Protein AF-A0A937KRF7-F1 (afdb_monomer)

Foldseek 3Di:
DKDKDFQLDQVRVVLVCVLQVHDLQDAFEWEALDPVQVVVFAVDDPPVNVVCQVPPPFWEKEWGAQTPSGHPSNAHPRRIHIYTNDPDPVSNVVNVVVVGIMTIDAQHHPPDDGDQWPVRRDVSSVVSDPDDDPDDTDRDPPDDHFYWYQYPVRDIDTPGD

Secondary structure (DSSP, 8-state):
-EEEEETT-HHHHHHHHHHHT--TTS-PEEE-SSHHHHHHHBS---HHHHHHHHH-SS-EEEEESSB-SS-GGGS-TTS-EEEE----HHHHHHHHHH-S-EEEEESS-TTSPPPSSGGGS-HHHHHHSS------------PPPEEEEE-TT--EEEEE-

Radius of gyration: 15.17 Å; Cα contacts (8 Å, |Δi|>4): 288; chains: 1; bounding box: 37×31×36 Å

pLDDT: mean 90.51, std 8.47, range [54.94, 97.88]

Structure (mmCIF, N/CA/C/O backbone):
data_AF-A0A937KRF7-F1
#
_entry.id   AF-A0A937KRF7-F1
#
loop_
_atom_site.group_PDB
_atom_site.id
_atom_site.type_symbol
_atom_site.label_atom_id
_atom_site.label_alt_id
_atom_site.label_comp_id
_atom_site.label_asym_id
_atom_site.label_entity_id
_atom_site.label_seq_id
_atom_site.pdbx_PDB_ins_code
_atom_site.Cartn_x
_atom_site.Cartn_y
_atom_site.Cartn_z
_atom_site.occupancy
_atom_site.B_iso_or_equiv
_atom_site.auth_seq_id
_atom_site.auth_comp_id
_atom_site.auth_asym_id
_atom_site.auth_atom_id
_atom_site.pdbx_PDB_model_num
ATOM 1 N N . TRP A 1 1 ? -3.308 1.367 12.530 1.00 86.50 1 TRP A N 1
ATOM 2 C CA . TRP A 1 1 ? -4.605 1.107 11.865 1.00 86.50 1 TRP A CA 1
ATOM 3 C C . TRP A 1 1 ? -4.628 1.703 10.466 1.00 86.50 1 TRP A C 1
ATOM 5 O O . TRP A 1 1 ? -4.048 2.767 10.259 1.00 86.50 1 TRP A O 1
ATOM 15 N N . GLY A 1 2 ? -5.275 1.031 9.511 1.00 90.69 2 GLY A N 1
ATOM 16 C CA . GLY A 1 2 ? -5.386 1.507 8.132 1.00 90.69 2 GLY A CA 1
ATOM 17 C C . GLY A 1 2 ? -6.759 1.239 7.523 1.00 90.69 2 GLY A C 1
ATOM 18 O O . GLY A 1 2 ? -7.472 0.350 7.978 1.00 90.69 2 GLY A O 1
ATOM 19 N N . ILE A 1 3 ? -7.106 2.027 6.508 1.00 94.06 3 ILE A N 1
ATOM 20 C CA . ILE A 1 3 ? -8.262 1.825 5.629 1.00 94.06 3 ILE A CA 1
ATOM 21 C C . ILE A 1 3 ? -7.743 1.137 4.374 1.00 94.06 3 ILE A C 1
ATOM 23 O O . ILE A 1 3 ? -6.699 1.540 3.848 1.00 94.06 3 ILE A O 1
ATOM 27 N N . GLY A 1 4 ? -8.467 0.129 3.895 1.00 95.44 4 GLY A N 1
ATOM 28 C CA . GLY A 1 4 ? -8.108 -0.544 2.659 1.00 95.44 4 GLY A CA 1
ATOM 29 C C . GLY A 1 4 ? -9.286 -0.957 1.799 1.00 95.44 4 GLY A C 1
ATOM 30 O O . GLY A 1 4 ? -10.417 -1.058 2.270 1.00 95.44 4 GLY A O 1
ATOM 31 N N . CYS A 1 5 ? -8.995 -1.160 0.518 1.00 97.19 5 CYS A N 1
ATOM 32 C CA . CYS A 1 5 ? -9.954 -1.578 -0.497 1.00 97.19 5 CYS A CA 1
ATOM 33 C C . CYS A 1 5 ? -9.257 -2.376 -1.611 1.00 97.19 5 CYS A C 1
ATOM 35 O O . CYS A 1 5 ? -8.027 -2.418 -1.669 1.00 97.19 5 CYS A O 1
ATOM 37 N N . ASP A 1 6 ? -10.038 -3.013 -2.487 1.00 97.88 6 ASP A N 1
ATOM 38 C CA . ASP A 1 6 ? -9.516 -3.696 -3.676 1.00 97.88 6 ASP A CA 1
ATOM 39 C C . ASP A 1 6 ? -8.804 -2.689 -4.593 1.00 97.88 6 ASP A C 1
ATOM 41 O O . ASP A 1 6 ? -9.452 -1.824 -5.182 1.00 97.88 6 ASP A O 1
ATOM 45 N N . ALA A 1 7 ? -7.481 -2.814 -4.749 1.00 97.31 7 ALA A N 1
ATOM 46 C CA . ALA A 1 7 ? -6.706 -1.908 -5.597 1.00 97.31 7 ALA A CA 1
ATOM 47 C C . ALA A 1 7 ? -6.995 -2.082 -7.093 1.00 97.31 7 ALA A C 1
ATOM 49 O O . ALA A 1 7 ? -6.582 -1.256 -7.899 1.00 97.31 7 ALA A O 1
ATOM 50 N N . THR A 1 8 ? -7.707 -3.142 -7.476 1.00 97.19 8 THR A N 1
ATOM 51 C CA . THR A 1 8 ? -8.132 -3.397 -8.858 1.00 97.19 8 THR A CA 1
ATOM 52 C C . THR A 1 8 ? -9.513 -2.813 -9.171 1.00 97.19 8 THR A C 1
ATOM 54 O O . THR A 1 8 ? -9.957 -2.874 -10.314 1.00 97.19 8 THR A O 1
ATOM 57 N N . ASN A 1 9 ? -10.203 -2.237 -8.178 1.00 97.75 9 ASN A N 1
ATOM 58 C CA . ASN A 1 9 ? -11.556 -1.706 -8.319 1.00 97.75 9 ASN A CA 1
ATOM 59 C C . ASN A 1 9 ? -11.571 -0.176 -8.175 1.00 97.75 9 ASN A C 1
ATOM 61 O O . ASN A 1 9 ? -11.471 0.352 -7.069 1.00 97.75 9 ASN A O 1
ATOM 65 N N . ALA A 1 10 ? -11.771 0.526 -9.292 1.00 96.19 10 ALA A N 1
ATOM 66 C CA . ALA A 1 10 ? -11.768 1.987 -9.330 1.00 96.19 10 ALA A CA 1
ATOM 67 C C . ALA A 1 10 ? -12.837 2.631 -8.430 1.00 96.19 10 ALA A C 1
ATOM 69 O O . ALA A 1 10 ? -12.553 3.639 -7.785 1.00 96.19 10 ALA A O 1
ATOM 70 N N . GLU A 1 11 ? -14.031 2.040 -8.320 1.00 97.00 11 GLU A N 1
ATOM 71 C CA . GLU A 1 11 ? -15.096 2.552 -7.446 1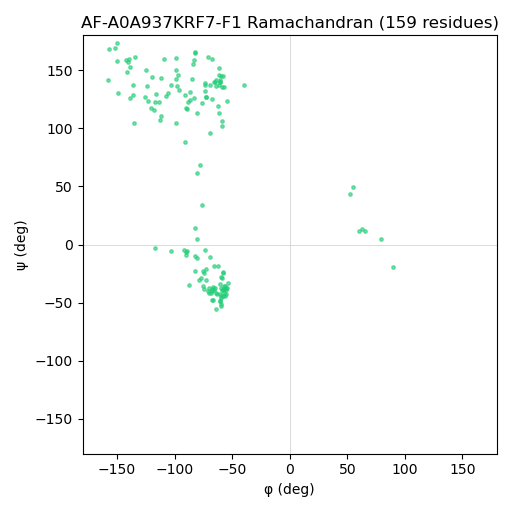.00 97.00 11 GLU A CA 1
ATOM 72 C C . GLU A 1 11 ? -14.723 2.417 -5.966 1.00 97.00 11 GLU A C 1
ATOM 74 O O . GLU A 1 11 ? -15.005 3.298 -5.154 1.00 97.00 11 GLU A O 1
ATOM 79 N N . ALA A 1 12 ? -14.073 1.311 -5.598 1.00 96.69 12 ALA A N 1
ATOM 80 C CA . ALA A 1 12 ? -13.619 1.091 -4.231 1.00 96.69 12 ALA A CA 1
ATOM 81 C C . ALA A 1 12 ? -12.488 2.061 -3.860 1.00 96.69 12 ALA A C 1
ATOM 83 O O . ALA A 1 12 ? -12.506 2.639 -2.774 1.00 96.69 12 ALA A O 1
ATOM 84 N N . VAL A 1 13 ? -11.552 2.289 -4.787 1.00 95.75 13 VAL A N 1
ATOM 85 C CA . VAL A 1 13 ? -10.487 3.292 -4.652 1.00 95.75 13 VAL A CA 1
ATOM 86 C C . VAL A 1 13 ? -11.080 4.691 -4.482 1.00 95.75 13 VAL A C 1
ATOM 88 O O . VAL A 1 13 ? -10.669 5.420 -3.576 1.00 95.75 13 VAL A O 1
ATOM 91 N N . GLN A 1 14 ? -12.089 5.037 -5.285 1.00 95.00 14 GLN A N 1
ATOM 92 C CA . GLN A 1 14 ? -12.748 6.340 -5.224 1.00 95.00 14 GLN A CA 1
ATOM 93 C C . GLN A 1 14 ? -13.370 6.601 -3.851 1.00 95.00 14 GLN A C 1
ATOM 95 O O . GLN A 1 14 ? -13.117 7.641 -3.246 1.00 95.00 14 GLN A O 1
ATOM 100 N N . LYS A 1 15 ? -14.084 5.615 -3.297 1.00 96.00 15 LYS A N 1
ATOM 101 C CA . LYS A 1 15 ? -14.666 5.711 -1.948 1.00 96.00 15 LYS A CA 1
ATOM 102 C C . LYS A 1 15 ? -13.617 5.998 -0.874 1.00 96.00 15 LYS A C 1
ATOM 104 O O . LYS A 1 15 ? -13.895 6.729 0.072 1.00 96.00 15 LYS A O 1
ATOM 109 N N . VAL A 1 16 ? -12.403 5.452 -1.003 1.00 95.31 16 VAL A N 1
ATOM 110 C CA . VAL A 1 16 ? -11.314 5.746 -0.056 1.00 95.31 16 VAL A CA 1
ATOM 111 C C . VAL A 1 16 ? -10.800 7.179 -0.223 1.00 95.31 16 VAL A C 1
ATOM 113 O O . VAL A 1 16 ? -10.530 7.831 0.788 1.00 95.31 16 VAL A O 1
ATOM 116 N N . TYR A 1 17 ? -10.671 7.694 -1.451 1.00 94.31 17 TYR A N 1
ATOM 117 C CA . TYR A 1 17 ? -10.309 9.101 -1.679 1.00 94.31 17 TYR A CA 1
ATOM 118 C C . TYR A 1 17 ? -11.342 10.055 -1.078 1.00 94.31 17 TYR A C 1
ATOM 120 O O . TYR A 1 17 ? -10.967 10.957 -0.323 1.00 94.31 17 TYR A O 1
ATOM 128 N N . GLU A 1 18 ? -12.624 9.805 -1.347 1.00 95.06 18 GLU A N 1
ATOM 129 C CA . GLU A 1 18 ? -13.753 10.588 -0.840 1.00 95.06 18 GLU A CA 1
ATOM 130 C C . GLU A 1 18 ? -13.790 10.586 0.688 1.00 95.06 18 GLU A C 1
ATOM 132 O O . GLU A 1 18 ? -13.745 11.653 1.304 1.00 95.06 18 GLU A O 1
ATOM 137 N N . LEU A 1 19 ? -13.761 9.399 1.308 1.00 95.12 19 LEU A N 1
ATOM 138 C CA . LEU A 1 19 ? -13.770 9.257 2.764 1.00 95.12 19 LEU A CA 1
ATOM 139 C C . LEU A 1 19 ? -12.607 10.010 3.413 1.00 95.12 19 LEU A C 1
ATOM 141 O O . LEU A 1 19 ? -12.754 10.620 4.467 1.00 95.12 19 LEU A O 1
ATOM 145 N N . LYS A 1 20 ? -11.430 9.987 2.784 1.00 92.75 20 LYS A N 1
ATOM 146 C CA . LYS A 1 20 ? -10.250 10.674 3.311 1.00 92.75 20 LYS A CA 1
ATOM 147 C C . LYS A 1 20 ? -10.191 12.154 2.980 1.00 92.75 20 LYS A C 1
ATOM 149 O O . LYS A 1 20 ? -9.315 12.823 3.532 1.00 92.75 20 LYS A O 1
ATOM 154 N N . ARG A 1 21 ? -11.060 12.660 2.101 1.00 92.44 21 ARG A N 1
ATOM 155 C CA . ARG A 1 21 ? -10.962 14.008 1.519 1.00 92.44 21 ARG A CA 1
ATOM 156 C C . ARG A 1 21 ? -9.574 14.241 0.914 1.00 92.44 21 ARG A C 1
ATOM 158 O O . ARG A 1 21 ? -8.913 15.248 1.170 1.00 92.44 21 ARG A O 1
ATOM 165 N N . ARG A 1 22 ? -9.079 13.232 0.197 1.00 83.31 22 ARG A N 1
ATOM 166 C CA . ARG A 1 22 ? -7.746 13.214 -0.410 1.00 83.31 22 ARG A CA 1
ATOM 167 C C . ARG A 1 22 ? -7.877 13.477 -1.905 1.00 83.31 22 ARG A C 1
ATOM 169 O O . ARG A 1 22 ? -8.731 12.891 -2.551 1.00 83.31 22 ARG A O 1
ATOM 176 N N . GLU A 1 23 ? -6.990 14.305 -2.442 1.00 77.12 23 GLU A N 1
ATOM 177 C CA . GLU A 1 23 ? -6.862 14.490 -3.890 1.00 77.12 23 GLU A CA 1
ATOM 178 C C . GLU A 1 23 ? -6.408 13.194 -4.574 1.00 77.12 23 GLU A C 1
ATOM 180 O O . GLU A 1 23 ? -5.478 12.533 -4.100 1.00 77.12 23 GLU A O 1
ATOM 185 N N . GLU A 1 24 ? -7.034 12.870 -5.707 1.00 62.38 24 GLU A N 1
ATOM 186 C CA . GLU A 1 24 ? -6.749 11.674 -6.515 1.00 62.38 24 GLU A CA 1
ATOM 187 C C . GLU A 1 24 ? -5.299 11.625 -7.021 1.00 62.38 24 GLU A C 1
ATOM 189 O O . GLU A 1 24 ? -4.718 10.551 -7.139 1.00 62.38 24 GLU A O 1
ATOM 194 N N . SER A 1 25 ? -4.662 12.787 -7.212 1.00 61.16 25 SER A N 1
ATOM 195 C CA . SER A 1 25 ? -3.256 12.905 -7.631 1.00 61.16 25 SER A CA 1
ATOM 196 C C . SER A 1 25 ? -2.262 12.304 -6.631 1.00 61.16 25 SER A C 1
ATOM 198 O O . SER A 1 25 ? -1.108 12.024 -6.964 1.00 61.16 25 SER A O 1
ATOM 200 N N . LYS A 1 26 ? -2.676 12.092 -5.376 1.00 67.62 26 LYS A N 1
ATOM 201 C CA . LYS A 1 26 ? -1.811 11.532 -4.340 1.00 67.62 26 LYS A CA 1
ATOM 202 C C . LYS A 1 26 ? -1.940 10.016 -4.303 1.00 67.62 26 LYS A C 1
ATOM 204 O O . LYS A 1 26 ? -2.677 9.494 -3.457 1.00 67.62 26 LYS A O 1
ATOM 209 N N . ALA A 1 27 ? -1.116 9.347 -5.111 1.00 73.12 27 ALA A N 1
ATOM 210 C CA . ALA A 1 27 ? -0.994 7.892 -5.172 1.00 73.12 27 ALA A CA 1
ATOM 211 C C . ALA A 1 27 ? -1.057 7.228 -3.783 1.00 73.12 27 ALA A C 1
ATOM 213 O O . ALA A 1 27 ? -0.495 7.715 -2.786 1.00 73.12 27 ALA A O 1
ATOM 214 N N . MET A 1 28 ? -1.791 6.120 -3.712 1.00 85.94 28 MET A N 1
ATOM 215 C CA . MET A 1 28 ? -1.920 5.307 -2.509 1.00 85.94 28 MET A CA 1
ATOM 216 C C . MET A 1 28 ? -0.981 4.102 -2.568 1.00 85.94 28 MET A C 1
ATOM 218 O O . MET A 1 28 ? -0.504 3.709 -3.628 1.00 85.94 28 MET A O 1
ATOM 222 N N . VAL A 1 29 ? -0.701 3.518 -1.404 1.00 93.88 29 VAL A N 1
ATOM 223 C CA . VAL A 1 29 ? 0.142 2.325 -1.320 1.00 93.88 29 VAL A CA 1
ATOM 224 C C . VAL A 1 29 ? -0.710 1.090 -1.594 1.00 93.88 29 VAL A C 1
ATOM 226 O O . VAL A 1 29 ? -1.703 0.868 -0.905 1.00 93.88 29 VAL A O 1
ATOM 229 N N . CYS A 1 30 ? -0.290 0.271 -2.549 1.00 96.62 30 CYS A N 1
ATOM 230 C CA . CYS A 1 30 ? -0.788 -1.073 -2.792 1.00 96.62 30 CYS A CA 1
ATOM 231 C C . CYS A 1 30 ? -0.001 -2.080 -1.948 1.00 96.62 30 CYS A C 1
ATOM 233 O O . CYS A 1 30 ? 1.222 -2.188 -2.043 1.00 96.62 30 CYS A O 1
ATOM 235 N N . LEU A 1 31 ? -0.699 -2.847 -1.121 1.00 97.38 31 LEU A N 1
ATOM 236 C CA . LEU A 1 31 ? -0.149 -4.012 -0.450 1.00 97.38 31 LEU A CA 1
ATOM 237 C C . LEU A 1 31 ? -0.280 -5.230 -1.358 1.00 97.38 31 LEU A C 1
ATOM 239 O O . LEU A 1 31 ? -1.366 -5.513 -1.866 1.00 97.38 31 LEU A O 1
ATOM 243 N N . VAL A 1 32 ? 0.811 -5.969 -1.507 1.00 97.50 32 VAL A N 1
ATOM 244 C CA . VAL A 1 32 ? 0.850 -7.277 -2.168 1.00 97.50 32 VAL A CA 1
ATOM 245 C C . VAL A 1 32 ? 1.451 -8.301 -1.213 1.00 97.50 32 VAL A C 1
ATOM 247 O O . VAL A 1 32 ? 2.233 -7.970 -0.328 1.00 97.50 32 VAL A O 1
ATOM 250 N N . GLN A 1 33 ? 1.032 -9.550 -1.347 1.00 97.00 33 GLN A N 1
ATOM 251 C CA . GLN A 1 33 ? 1.376 -10.648 -0.455 1.00 97.00 33 GLN A CA 1
ATOM 252 C C . GLN A 1 33 ? 2.845 -11.066 -0.592 1.00 97.00 33 GLN A C 1
ATOM 254 O O . GLN A 1 33 ? 3.473 -11.406 0.407 1.00 97.00 33 GLN A O 1
ATOM 259 N N . SER A 1 34 ? 3.383 -11.043 -1.811 1.00 95.69 34 SER A N 1
ATOM 260 C CA . SER A 1 34 ? 4.725 -11.527 -2.145 1.00 95.69 34 SER A CA 1
ATOM 261 C C . SER A 1 34 ? 5.257 -10.876 -3.419 1.00 95.69 34 SER A C 1
ATOM 263 O O . SER A 1 34 ? 4.501 -10.271 -4.182 1.00 95.69 34 SER A O 1
ATOM 265 N N . GLU A 1 35 ? 6.550 -11.059 -3.670 1.00 95.00 35 GLU A N 1
ATOM 266 C CA . GLU A 1 35 ? 7.242 -10.663 -4.904 1.00 95.00 35 GLU A CA 1
ATOM 267 C C . GLU A 1 35 ? 6.600 -11.304 -6.141 1.00 95.00 35 GLU A C 1
ATOM 269 O O . GLU A 1 35 ? 6.287 -10.622 -7.111 1.00 95.00 35 GLU A O 1
ATOM 274 N N . VAL A 1 36 ? 6.237 -12.587 -6.053 1.00 94.56 36 VAL A N 1
ATOM 275 C CA . VAL A 1 36 ? 5.512 -13.297 -7.123 1.00 94.56 36 VAL A CA 1
ATOM 276 C C . VAL A 1 36 ? 4.157 -12.646 -7.427 1.00 94.56 36 VAL A C 1
ATOM 278 O O . VAL A 1 36 ? 3.685 -12.659 -8.565 1.00 94.56 36 VAL A O 1
ATOM 281 N N . GLN A 1 37 ? 3.477 -12.088 -6.419 1.00 95.44 37 GLN A N 1
ATOM 282 C CA . GLN A 1 37 ? 2.263 -11.317 -6.674 1.00 95.44 37 GLN A CA 1
ATOM 283 C C . GLN A 1 37 ? 2.596 -9.947 -7.279 1.00 95.44 37 GLN A C 1
ATOM 285 O O . GLN A 1 37 ? 1.876 -9.514 -8.175 1.00 95.44 37 GLN A O 1
ATOM 290 N N . LEU A 1 38 ? 3.668 -9.287 -6.832 1.00 96.12 38 LEU A N 1
ATOM 291 C CA . LEU A 1 38 ? 4.121 -7.994 -7.350 1.00 96.12 38 LEU A CA 1
ATOM 292 C C . LEU A 1 38 ? 4.380 -8.028 -8.865 1.00 96.12 38 LEU A C 1
ATOM 294 O O . LEU A 1 38 ? 3.890 -7.152 -9.573 1.00 96.12 38 LEU A O 1
ATOM 298 N N . GLU A 1 39 ? 5.035 -9.068 -9.384 1.00 95.12 39 GLU A N 1
ATOM 299 C CA . GLU A 1 39 ? 5.305 -9.265 -10.827 1.00 95.12 39 GLU A CA 1
ATOM 300 C C . GLU A 1 39 ? 4.031 -9.291 -11.699 1.00 95.12 39 GLU A C 1
ATOM 302 O O . GLU A 1 39 ? 4.037 -8.988 -12.901 1.00 95.12 39 GLU A O 1
ATOM 307 N N . ARG A 1 40 ? 2.882 -9.623 -11.098 1.00 95.56 40 ARG A N 1
ATOM 308 C CA . ARG A 1 40 ? 1.582 -9.582 -11.785 1.00 95.56 40 ARG A CA 1
ATOM 309 C C . ARG A 1 40 ? 1.061 -8.162 -11.962 1.00 95.56 40 ARG A C 1
ATOM 311 O O . ARG A 1 40 ? 0.260 -7.942 -12.866 1.00 95.56 40 ARG A O 1
ATOM 318 N N . TYR A 1 41 ? 1.516 -7.223 -11.136 1.00 95.50 41 TYR A N 1
ATOM 319 C CA . TYR A 1 41 ? 1.039 -5.839 -11.091 1.00 95.50 41 TYR A CA 1
ATOM 320 C C . TYR A 1 41 ? 2.104 -4.800 -11.451 1.00 95.50 41 TYR A C 1
ATOM 322 O O 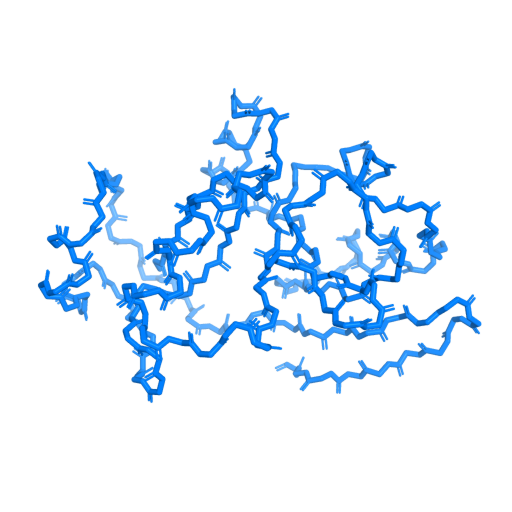. TYR A 1 41 ? 1.784 -3.620 -11.551 1.00 95.50 41 TYR A O 1
ATOM 330 N N . CYS A 1 42 ? 3.342 -5.220 -11.700 1.00 92.44 42 CYS A N 1
ATOM 331 C CA . CYS A 1 42 ? 4.439 -4.360 -12.127 1.00 92.44 42 CYS A CA 1
ATOM 332 C C . CYS A 1 42 ? 5.239 -5.083 -13.213 1.00 92.44 42 CYS A C 1
ATOM 334 O O . CYS A 1 42 ? 5.618 -6.238 -13.034 1.00 92.44 42 CYS A O 1
ATOM 336 N N . GLN A 1 43 ? 5.432 -4.453 -14.373 1.00 86.50 43 GLN A N 1
ATOM 337 C CA . GLN A 1 43 ? 6.100 -5.108 -15.504 1.00 86.50 43 GLN A CA 1
ATOM 338 C C . GLN A 1 43 ? 7.621 -5.140 -15.364 1.00 86.50 43 GLN A C 1
ATOM 340 O O . GLN A 1 43 ? 8.252 -6.072 -15.856 1.00 86.50 43 GLN A O 1
ATOM 345 N N . ALA A 1 44 ? 8.197 -4.141 -14.707 1.00 80.50 44 ALA A N 1
ATOM 346 C CA . ALA A 1 44 ? 9.634 -4.008 -14.608 1.00 80.50 44 ALA A CA 1
ATOM 347 C C . ALA A 1 44 ? 10.041 -3.672 -13.186 1.00 80.50 44 ALA A C 1
ATOM 349 O O . ALA A 1 44 ? 9.859 -2.557 -12.703 1.00 80.50 44 ALA A O 1
ATOM 350 N N . ILE A 1 45 ? 10.565 -4.686 -12.518 1.00 91.62 45 ILE A N 1
ATOM 351 C CA . ILE A 1 45 ? 11.026 -4.603 -11.144 1.00 91.62 45 ILE A CA 1
ATOM 352 C C . ILE A 1 45 ? 12.547 -4.758 -11.219 1.00 91.62 45 ILE A C 1
ATOM 354 O O . ILE A 1 45 ? 13.007 -5.831 -11.608 1.00 91.62 45 ILE A O 1
ATOM 358 N N . PRO A 1 46 ? 13.330 -3.701 -10.941 1.00 92.00 46 PRO A N 1
ATOM 359 C CA . PRO A 1 46 ? 14.786 -3.805 -10.884 1.00 92.00 46 PRO A CA 1
ATOM 360 C C . PRO A 1 46 ? 15.222 -4.810 -9.813 1.00 92.00 46 PRO A C 1
ATOM 362 O O . PRO A 1 46 ? 14.603 -4.849 -8.752 1.00 92.00 46 PRO A O 1
ATOM 365 N N . ASP A 1 47 ? 16.310 -5.554 -10.034 1.00 91.25 47 ASP A N 1
ATOM 366 C CA . ASP A 1 47 ? 16.756 -6.606 -9.101 1.00 91.25 47 ASP A CA 1
ATOM 367 C C . ASP A 1 47 ? 16.972 -6.080 -7.671 1.00 91.25 47 ASP A C 1
ATOM 369 O O . ASP A 1 47 ? 16.556 -6.702 -6.695 1.00 91.25 47 ASP A O 1
ATOM 373 N N . VAL A 1 48 ? 17.501 -4.856 -7.551 1.00 92.50 48 VAL A N 1
ATOM 374 C CA . VAL A 1 48 ? 17.700 -4.164 -6.266 1.00 92.50 48 VAL A CA 1
ATOM 375 C C . VAL A 1 48 ? 16.401 -3.989 -5.463 1.00 92.50 48 VAL A C 1
ATOM 377 O O . VAL A 1 48 ? 16.437 -3.851 -4.243 1.00 92.50 48 VAL A O 1
ATOM 380 N N . ALA A 1 49 ? 15.231 -3.989 -6.110 1.00 93.62 49 ALA A N 1
ATOM 381 C CA . ALA A 1 49 ? 13.948 -3.898 -5.421 1.00 93.62 49 ALA A CA 1
ATOM 382 C C . ALA A 1 49 ? 13.660 -5.151 -4.576 1.00 93.62 49 ALA A C 1
ATOM 384 O O . ALA A 1 49 ? 13.110 -5.014 -3.480 1.00 93.62 49 ALA A O 1
ATOM 385 N N . TYR A 1 50 ? 14.053 -6.339 -5.051 1.00 93.88 50 TYR A N 1
ATOM 386 C CA . TYR A 1 50 ? 13.915 -7.593 -4.303 1.00 93.88 50 TYR A CA 1
ATOM 387 C C . TYR A 1 50 ? 14.824 -7.585 -3.073 1.00 93.88 50 TYR A C 1
ATOM 389 O O . TYR A 1 50 ? 14.335 -7.765 -1.958 1.00 93.88 50 TYR A O 1
ATOM 397 N N . ASP A 1 51 ? 16.095 -7.205 -3.248 1.00 93.81 51 ASP A N 1
ATOM 398 C CA . ASP A 1 51 ? 17.042 -7.047 -2.136 1.00 93.81 51 ASP A CA 1
ATOM 399 C C . ASP A 1 51 ? 16.498 -6.080 -1.071 1.00 93.81 51 ASP A C 1
ATOM 401 O O . ASP A 1 51 ? 16.563 -6.340 0.133 1.00 93.81 51 ASP A O 1
ATOM 405 N N . ILE A 1 52 ? 15.904 -4.956 -1.488 1.00 93.88 52 ILE A N 1
ATOM 406 C CA . ILE A 1 52 ? 15.323 -3.997 -0.544 1.00 93.88 52 ILE A CA 1
ATOM 407 C C . ILE A 1 52 ? 14.156 -4.617 0.232 1.00 93.88 52 ILE A C 1
ATOM 409 O O . ILE A 1 52 ? 14.047 -4.384 1.437 1.00 93.88 52 ILE A O 1
ATOM 413 N N . TYR A 1 53 ? 13.270 -5.385 -0.406 1.00 94.44 53 TYR A N 1
ATOM 414 C CA . TYR A 1 53 ? 12.174 -6.037 0.315 1.00 94.44 53 TYR A CA 1
ATOM 415 C C . TYR A 1 53 ? 12.668 -7.121 1.280 1.00 94.44 53 TYR A C 1
ATOM 417 O O . TYR A 1 53 ? 12.163 -7.199 2.410 1.00 94.44 53 TYR A O 1
ATOM 425 N N . GLU A 1 54 ? 13.665 -7.905 0.871 1.00 92.75 54 GLU A N 1
ATOM 426 C CA . GLU A 1 54 ? 14.264 -8.961 1.682 1.00 92.75 54 GLU A CA 1
ATOM 427 C C . GLU A 1 54 ? 14.950 -8.374 2.925 1.00 92.75 54 GLU A C 1
ATOM 429 O O . GLU A 1 54 ? 14.574 -8.689 4.064 1.00 92.75 54 GLU A O 1
ATOM 434 N N . PHE A 1 55 ? 15.880 -7.438 2.722 1.00 92.75 55 PHE A N 1
ATOM 435 C CA . PHE A 1 55 ? 16.777 -6.946 3.770 1.00 92.75 55 PHE A CA 1
ATOM 436 C C . PHE A 1 55 ? 16.245 -5.745 4.562 1.00 92.75 55 PHE A C 1
ATOM 438 O O . PHE A 1 55 ? 16.834 -5.381 5.581 1.00 92.75 55 PHE A O 1
ATOM 445 N N . ALA A 1 56 ? 15.130 -5.118 4.168 1.00 90.94 56 ALA A N 1
ATOM 446 C CA . ALA A 1 56 ? 14.583 -3.996 4.932 1.00 90.94 56 ALA A CA 1
ATOM 447 C C . ALA A 1 56 ? 14.163 -4.407 6.357 1.00 90.94 56 ALA A C 1
ATOM 449 O O . ALA A 1 56 ? 13.241 -5.204 6.561 1.00 90.94 56 ALA A O 1
ATOM 450 N N . GLU A 1 57 ? 14.786 -3.783 7.358 1.00 87.56 57 GLU A N 1
ATOM 451 C CA . GLU A 1 57 ? 14.443 -3.955 8.779 1.00 87.56 57 GLU A CA 1
ATOM 452 C C . GLU A 1 57 ? 13.146 -3.233 9.170 1.00 87.56 57 GLU A C 1
ATOM 454 O O . GLU A 1 57 ? 12.472 -3.594 10.135 1.00 87.56 57 GLU A O 1
ATOM 459 N N . LYS A 1 58 ? 12.784 -2.193 8.414 1.00 88.81 58 LYS A N 1
ATOM 460 C CA . LYS A 1 58 ? 11.580 -1.383 8.621 1.00 88.81 58 LYS A CA 1
ATOM 461 C C . LYS A 1 58 ? 10.564 -1.661 7.518 1.00 88.81 58 LYS A C 1
ATOM 463 O O . LYS A 1 58 ? 10.939 -2.111 6.437 1.00 88.81 58 LYS A O 1
ATOM 468 N N . PRO A 1 59 ? 9.272 -1.359 7.737 1.00 90.75 59 PRO A N 1
ATOM 469 C CA . PRO A 1 59 ? 8.308 -1.361 6.650 1.00 90.75 59 PRO A CA 1
ATOM 470 C C . PRO A 1 59 ? 8.793 -0.443 5.523 1.00 90.75 59 PRO A C 1
ATOM 472 O O . PRO A 1 59 ? 8.997 0.750 5.751 1.00 90.75 59 PRO A O 1
ATOM 475 N N . THR A 1 60 ? 8.922 -0.985 4.315 1.00 94.12 60 THR A N 1
ATOM 476 C CA . THR A 1 60 ? 9.412 -0.253 3.141 1.00 94.12 60 THR A CA 1
ATOM 477 C C . THR A 1 60 ? 8.396 -0.331 2.015 1.00 94.12 60 THR A C 1
ATOM 479 O O . THR A 1 60 ? 7.795 -1.372 1.754 1.00 94.12 60 THR A O 1
ATOM 482 N N . THR A 1 61 ? 8.166 0.804 1.370 1.00 95.75 61 THR A N 1
ATOM 483 C CA . THR A 1 61 ? 7.319 0.940 0.190 1.00 95.75 61 THR A CA 1
ATOM 484 C C . THR A 1 61 ? 8.191 1.380 -0.975 1.00 95.75 61 THR A C 1
ATOM 486 O O . THR A 1 61 ? 8.922 2.362 -0.851 1.00 95.75 61 THR A O 1
ATOM 489 N N . LEU A 1 62 ? 8.082 0.683 -2.101 1.00 95.62 62 LEU A N 1
ATOM 490 C CA . LEU A 1 62 ? 8.785 1.025 -3.330 1.00 95.62 62 LEU A CA 1
ATOM 491 C C . LEU A 1 62 ? 7.800 1.624 -4.324 1.00 95.62 62 LEU A C 1
ATOM 493 O O . LEU A 1 62 ? 6.732 1.061 -4.539 1.00 95.62 62 LEU A O 1
ATOM 497 N N . ILE A 1 63 ? 8.135 2.771 -4.903 1.00 95.19 63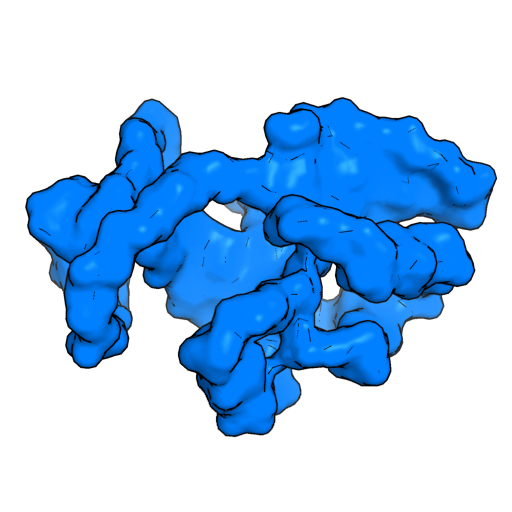 ILE A N 1
ATOM 498 C CA . ILE A 1 63 ? 7.434 3.297 -6.073 1.00 95.19 63 ILE A CA 1
ATOM 499 C C . ILE A 1 63 ? 8.139 2.732 -7.294 1.00 95.19 63 ILE A C 1
ATOM 501 O O . ILE A 1 63 ? 9.327 2.998 -7.487 1.00 95.19 63 ILE A O 1
ATOM 505 N N . LEU A 1 64 ? 7.397 1.938 -8.059 1.00 93.94 64 LEU A N 1
ATOM 506 C CA . LEU A 1 64 ? 7.872 1.230 -9.237 1.00 93.94 64 LEU A CA 1
ATOM 507 C C . LEU A 1 64 ? 7.068 1.684 -10.451 1.00 93.94 64 LEU A C 1
ATOM 509 O O . LEU A 1 64 ? 5.871 1.969 -10.347 1.00 93.94 64 LEU A O 1
ATOM 513 N N . ASP A 1 65 ? 7.740 1.759 -11.588 1.00 91.19 65 ASP A N 1
ATOM 514 C CA . ASP A 1 65 ? 7.161 2.211 -12.845 1.00 91.19 65 ASP A CA 1
ATOM 515 C C . ASP A 1 65 ? 6.397 1.079 -13.563 1.00 91.19 65 ASP A C 1
ATOM 517 O O . ASP A 1 65 ? 6.555 -0.103 -13.258 1.00 91.19 65 ASP A O 1
ATOM 521 N N . GLN A 1 66 ? 5.582 1.433 -14.563 1.00 91.00 66 GLN A N 1
ATOM 522 C CA . GLN A 1 66 ? 4.815 0.479 -15.384 1.00 91.00 66 GLN A CA 1
ATOM 523 C C . GLN A 1 66 ? 3.927 -0.467 -14.556 1.00 91.00 66 GLN A C 1
ATOM 525 O O . GLN A 1 66 ? 3.921 -1.695 -14.736 1.00 91.00 66 GLN A O 1
ATOM 530 N N . ALA A 1 67 ? 3.147 0.118 -13.646 1.00 93.69 67 ALA A N 1
ATOM 531 C CA . ALA A 1 67 ? 2.108 -0.611 -12.939 1.00 93.69 67 ALA A CA 1
ATOM 532 C C . ALA A 1 67 ? 1.021 -1.090 -13.920 1.00 93.69 67 ALA A C 1
ATOM 534 O O . ALA A 1 67 ? 0.636 -0.387 -14.855 1.00 93.69 67 ALA A O 1
ATOM 535 N N . LYS A 1 68 ? 0.498 -2.296 -13.700 1.00 95.00 68 LYS A N 1
ATOM 536 C CA . LYS A 1 68 ? -0.537 -2.928 -14.532 1.00 95.00 68 LYS A CA 1
ATOM 537 C C . LYS A 1 68 ? -1.570 -3.629 -13.662 1.00 95.00 68 LYS A C 1
ATOM 539 O O . LYS A 1 68 ? -1.266 -4.063 -12.559 1.00 95.00 68 LYS A O 1
ATOM 544 N N . GLY A 1 69 ? -2.803 -3.756 -14.152 1.00 95.00 69 GLY A N 1
ATOM 545 C CA . GLY A 1 69 ? -3.873 -4.456 -13.425 1.00 95.00 69 GLY A CA 1
ATOM 546 C C . GLY A 1 69 ? -4.306 -3.791 -12.109 1.00 95.00 69 GLY A C 1
ATOM 547 O O . GLY A 1 69 ? -5.034 -4.412 -11.338 1.00 95.00 69 GLY A O 1
ATOM 548 N N . ILE A 1 70 ? -3.864 -2.557 -11.856 1.00 95.94 70 ILE A N 1
ATOM 549 C CA . ILE A 1 70 ? -4.312 -1.679 -10.770 1.00 95.94 70 ILE A CA 1
ATOM 550 C C . ILE A 1 70 ? -5.336 -0.695 -11.349 1.00 95.94 70 ILE A C 1
ATOM 552 O O . ILE A 1 70 ? -5.287 -0.367 -12.536 1.00 95.94 70 ILE A O 1
ATOM 556 N N . ALA A 1 71 ? -6.287 -0.250 -10.531 1.00 95.38 71 ALA A N 1
ATOM 557 C CA . ALA A 1 71 ? -7.271 0.740 -10.939 1.00 95.38 71 ALA A CA 1
ATOM 558 C C . ALA A 1 71 ? -6.576 2.042 -11.394 1.00 95.38 71 ALA A C 1
ATOM 560 O O . ALA A 1 71 ? -5.675 2.507 -10.694 1.00 95.38 71 ALA A O 1
ATOM 561 N N . PRO A 1 72 ? -6.990 2.669 -12.513 1.00 92.12 72 PRO A N 1
ATOM 562 C CA . PRO A 1 72 ? -6.312 3.854 -13.045 1.00 92.12 72 PRO A CA 1
ATOM 563 C C . PRO A 1 72 ? -6.206 5.020 -12.054 1.00 92.12 72 PRO A C 1
ATOM 565 O O . PRO A 1 72 ? -5.174 5.674 -12.000 1.00 92.12 72 PRO A O 1
ATOM 568 N N . ASN A 1 73 ? -7.221 5.231 -11.209 1.00 92.50 73 ASN A N 1
ATOM 569 C CA . ASN A 1 73 ? -7.223 6.267 -10.168 1.00 92.50 73 ASN A CA 1
ATOM 570 C C . ASN A 1 73 ? -6.315 5.951 -8.957 1.00 92.50 73 ASN A C 1
ATOM 572 O O . ASN A 1 73 ? -6.158 6.777 -8.060 1.00 92.50 73 ASN A O 1
ATOM 576 N N . ALA A 1 74 ? -5.703 4.765 -8.908 1.00 91.94 74 ALA A N 1
ATOM 577 C CA . ALA A 1 74 ? -4.672 4.405 -7.933 1.00 91.94 74 ALA A CA 1
ATOM 578 C C . ALA A 1 74 ? -3.243 4.435 -8.514 1.0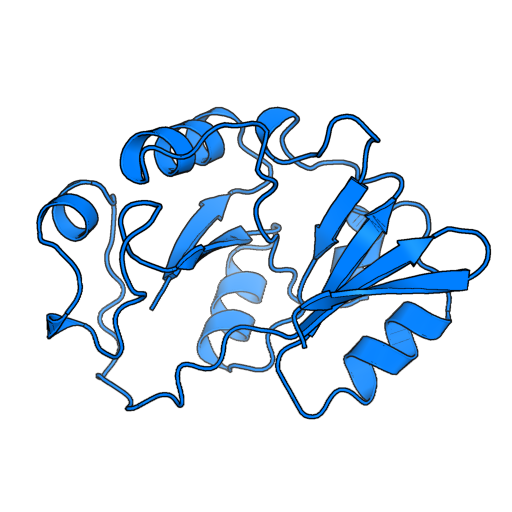0 91.94 74 ALA A C 1
ATOM 580 O O . ALA A 1 74 ? -2.283 4.246 -7.761 1.00 91.94 74 ALA A O 1
ATOM 581 N N . ILE A 1 75 ? -3.090 4.669 -9.822 1.00 92.00 75 ILE A N 1
ATOM 582 C CA . ILE A 1 75 ? -1.799 4.795 -10.513 1.00 92.00 75 ILE A CA 1
ATOM 583 C C . ILE A 1 75 ? -1.478 6.287 -10.67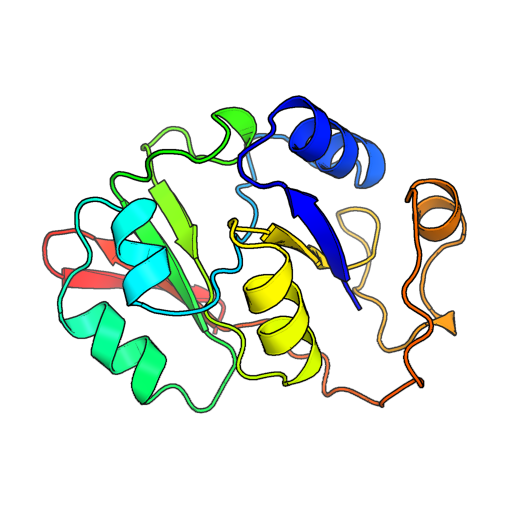4 1.00 92.00 75 ILE A C 1
ATOM 585 O O . ILE A 1 75 ? -2.373 7.104 -10.882 1.00 92.00 75 ILE A O 1
ATOM 589 N N . ALA A 1 76 ? -0.206 6.659 -10.542 1.00 90.56 76 ALA A N 1
ATOM 590 C CA . ALA A 1 76 ? 0.237 8.024 -10.806 1.00 90.56 76 ALA A CA 1
ATOM 591 C C . ALA A 1 76 ? 0.203 8.350 -12.313 1.00 90.56 76 ALA A C 1
ATOM 593 O O . ALA A 1 76 ? 0.224 7.458 -13.158 1.00 90.56 76 ALA A O 1
ATOM 594 N N . GLU A 1 77 ? 0.202 9.638 -12.663 1.00 89.12 77 GLU A N 1
ATOM 595 C CA . GLU A 1 77 ? 0.166 10.087 -14.067 1.00 89.12 77 GLU A CA 1
ATOM 596 C C . GLU A 1 77 ? 1.348 9.568 -14.904 1.00 89.12 77 GLU A C 1
ATOM 598 O O . GLU A 1 77 ? 1.206 9.339 -16.102 1.00 89.12 77 GLU A O 1
ATOM 603 N N . ASP A 1 78 ? 2.502 9.332 -14.272 1.00 89.56 78 ASP A N 1
ATOM 604 C CA . ASP A 1 78 ? 3.694 8.756 -14.906 1.00 89.56 78 ASP A CA 1
ATOM 605 C C . ASP A 1 78 ? 3.638 7.221 -15.051 1.00 89.56 78 ASP A C 1
ATOM 607 O O . ASP A 1 78 ? 4.607 6.598 -15.483 1.00 89.56 78 ASP A O 1
ATOM 611 N N . GLY A 1 79 ? 2.512 6.594 -14.695 1.00 90.88 79 GLY A N 1
ATOM 612 C CA . GLY A 1 79 ? 2.315 5.146 -14.750 1.00 90.88 79 GLY A CA 1
ATOM 613 C C . GLY A 1 79 ? 2.948 4.379 -13.585 1.00 90.88 79 GLY A C 1
ATOM 614 O O . GLY A 1 79 ? 2.925 3.144 -13.591 1.00 90.88 79 GLY A O 1
ATOM 615 N N . SER A 1 80 ? 3.516 5.072 -12.593 1.00 92.44 80 SER A N 1
ATOM 616 C CA . SER A 1 80 ? 4.101 4.440 -11.409 1.00 92.44 80 SER A CA 1
ATOM 617 C C . SER A 1 80 ? 3.061 4.126 -10.329 1.00 92.44 80 SER A C 1
ATOM 619 O O . SER A 1 80 ? 1.998 4.747 -10.234 1.00 92.44 80 SER A O 1
ATOM 621 N N . CYS A 1 81 ? 3.359 3.140 -9.482 1.00 94.00 81 CYS A N 1
ATOM 622 C CA . CYS A 1 81 ? 2.544 2.809 -8.316 1.00 94.00 81 CYS A CA 1
ATOM 623 C C . CYS A 1 81 ? 3.423 2.423 -7.120 1.00 94.00 81 CYS A C 1
ATOM 625 O O . CYS A 1 81 ? 4.520 1.884 -7.264 1.00 94.00 81 CYS A O 1
ATOM 627 N N . ALA A 1 82 ? 2.938 2.724 -5.916 1.00 95.19 82 ALA A N 1
ATOM 628 C CA . ALA A 1 82 ? 3.635 2.435 -4.673 1.00 95.19 82 ALA A CA 1
ATOM 629 C C . AL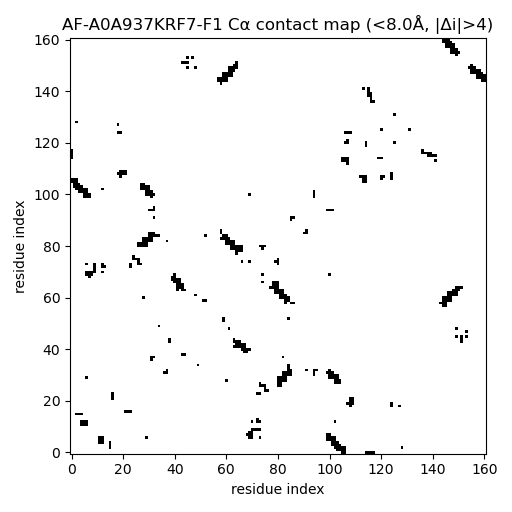A A 1 82 ? 3.244 1.046 -4.153 1.00 95.19 82 ALA A C 1
ATOM 631 O O . ALA A 1 82 ? 2.095 0.836 -3.777 1.00 95.19 82 ALA A O 1
ATOM 632 N N . PHE A 1 83 ? 4.194 0.124 -4.048 1.00 96.50 83 PHE A N 1
ATOM 633 C CA . PHE A 1 83 ? 3.980 -1.239 -3.570 1.00 96.50 83 PHE A CA 1
ATOM 634 C C . PHE A 1 83 ? 4.654 -1.496 -2.220 1.00 96.50 83 PHE A C 1
ATOM 636 O O . PHE A 1 83 ? 5.756 -1.019 -1.934 1.00 96.50 83 PHE A O 1
ATOM 643 N N . ARG A 1 84 ? 4.008 -2.287 -1.365 1.00 96.56 84 ARG A N 1
ATOM 644 C CA . ARG A 1 84 ? 4.582 -2.797 -0.113 1.00 96.56 84 ARG A CA 1
ATOM 645 C C . ARG A 1 84 ? 4.243 -4.270 0.057 1.00 96.56 84 ARG A C 1
ATOM 647 O O . ARG A 1 84 ? 3.084 -4.650 -0.078 1.00 96.56 84 ARG A O 1
ATOM 654 N N . ILE A 1 85 ? 5.229 -5.049 0.484 1.00 96.38 85 ILE A N 1
ATOM 655 C CA . ILE A 1 85 ? 5.030 -6.406 0.993 1.00 96.38 85 ILE A CA 1
ATOM 656 C C . ILE A 1 85 ? 5.015 -6.323 2.529 1.00 96.38 85 ILE A C 1
ATOM 658 O O . ILE A 1 85 ? 6.055 -6.064 3.137 1.00 96.38 85 ILE A O 1
ATOM 662 N N . PRO A 1 86 ? 3.849 -6.414 3.199 1.00 94.06 86 PRO A N 1
ATOM 663 C CA . PRO A 1 86 ? 3.787 -6.267 4.650 1.00 94.06 86 PRO A CA 1
ATOM 664 C C . PRO A 1 86 ? 4.358 -7.506 5.351 1.00 94.06 86 PRO A C 1
ATOM 666 O O . PRO A 1 86 ? 4.041 -8.622 4.966 1.00 94.06 86 PRO A O 1
ATOM 669 N N . LYS A 1 87 ? 5.135 -7.327 6.425 1.00 90.25 87 LYS A N 1
ATOM 670 C CA . LYS A 1 87 ? 5.664 -8.441 7.245 1.00 90.25 87 LYS A CA 1
ATOM 671 C C . LYS A 1 87 ? 4.727 -8.862 8.394 1.00 90.25 87 LYS A C 1
ATOM 673 O O . LYS A 1 87 ? 5.006 -9.829 9.087 1.00 90.25 87 LYS A O 1
ATOM 678 N N . ASP A 1 88 ? 3.628 -8.136 8.609 1.00 89.38 88 ASP A N 1
ATOM 679 C CA . ASP A 1 88 ? 2.644 -8.435 9.659 1.00 89.38 88 ASP A CA 1
ATOM 680 C C . ASP A 1 88 ? 1.787 -9.668 9.313 1.00 89.38 88 ASP A C 1
ATOM 682 O O . ASP A 1 88 ? 1.217 -9.751 8.222 1.00 89.38 88 ASP A O 1
ATOM 686 N N . ASP A 1 89 ? 1.652 -10.592 10.270 1.00 91.94 89 ASP A N 1
ATOM 687 C CA . ASP A 1 89 ? 0.949 -11.872 10.099 1.00 91.94 89 ASP A CA 1
ATOM 688 C C . ASP A 1 89 ? -0.513 -11.712 9.681 1.00 91.94 89 ASP A C 1
ATOM 690 O O . ASP A 1 89 ? -1.030 -12.496 8.878 1.00 91.94 89 ASP A O 1
ATOM 694 N N . PHE A 1 90 ? -1.211 -10.722 10.245 1.00 92.06 90 PHE A N 1
ATOM 695 C CA . PHE A 1 90 ? -2.607 -10.484 9.901 1.00 92.06 90 PHE A CA 1
ATOM 696 C C . PHE A 1 90 ? -2.714 -9.995 8.456 1.00 92.06 90 PHE A C 1
ATOM 698 O O . PHE A 1 90 ? -3.498 -10.547 7.683 1.00 92.06 90 PHE A O 1
ATOM 705 N N . CYS A 1 91 ? -1.888 -9.019 8.069 1.00 93.25 91 CYS A N 1
ATOM 706 C CA . CYS A 1 91 ? -1.832 -8.517 6.698 1.00 93.25 91 CYS A CA 1
ATOM 707 C C . CYS A 1 91 ? -1.499 -9.631 5.698 1.00 93.25 91 CYS A C 1
ATOM 709 O O . CYS A 1 91 ? -2.154 -9.735 4.663 1.00 93.25 91 CYS A O 1
ATOM 711 N N . GLN A 1 92 ? -0.526 -10.488 6.016 1.00 95.56 92 GLN A N 1
ATOM 712 C CA . GLN A 1 92 ? -0.135 -11.615 5.168 1.00 95.56 92 GLN A CA 1
ATOM 713 C C . GLN A 1 92 ? -1.290 -12.600 4.956 1.00 95.56 92 GLN A C 1
ATOM 715 O O . GLN A 1 92 ? -1.624 -12.924 3.814 1.00 95.56 92 GLN A O 1
ATOM 720 N N . LYS A 1 93 ? -1.970 -13.011 6.033 1.00 96.25 93 LYS A N 1
ATOM 721 C CA . LYS A 1 93 ? -3.141 -13.901 5.946 1.00 96.25 93 LYS A CA 1
ATOM 722 C C . LYS A 1 93 ? -4.290 -13.257 5.175 1.00 96.25 93 LYS A C 1
ATOM 724 O O . LYS A 1 93 ? -4.909 -13.920 4.345 1.00 96.25 93 LYS A O 1
ATOM 729 N N . LEU A 1 94 ? -4.558 -11.973 5.416 1.00 95.81 94 LEU A N 1
ATOM 730 C CA . LEU A 1 94 ? -5.590 -11.227 4.701 1.00 95.81 94 LEU A CA 1
ATOM 731 C C . LEU A 1 94 ? -5.307 -11.214 3.197 1.00 95.81 94 LEU A C 1
ATOM 733 O O . LEU A 1 94 ? -6.172 -11.598 2.416 1.00 95.81 94 LEU A O 1
ATOM 737 N N . LEU A 1 95 ? -4.096 -10.832 2.788 1.00 97.00 95 LEU A N 1
ATOM 738 C CA . LEU A 1 95 ? -3.716 -10.754 1.376 1.00 97.00 95 LEU A CA 1
ATOM 739 C C . LEU A 1 95 ? -3.713 -12.130 0.701 1.00 97.00 95 LEU A C 1
ATOM 741 O O . LEU A 1 95 ? -4.153 -12.250 -0.442 1.00 97.00 95 LEU A O 1
ATOM 745 N N . GLN A 1 96 ? -3.294 -13.178 1.414 1.00 96.38 96 GLN A N 1
ATOM 746 C CA . GLN A 1 96 ? -3.337 -14.553 0.916 1.00 96.38 96 GLN A CA 1
ATOM 747 C C . GLN A 1 96 ? -4.770 -15.007 0.598 1.00 96.38 96 GLN A C 1
ATOM 749 O O . GLN A 1 96 ? -5.003 -15.631 -0.439 1.00 96.38 96 GLN A O 1
ATOM 754 N N . GLN A 1 97 ? -5.737 -14.689 1.465 1.00 96.88 97 GLN A N 1
ATOM 755 C CA . GLN A 1 97 ? -7.147 -15.021 1.232 1.00 96.88 97 GLN A CA 1
ATOM 756 C C . GLN A 1 97 ? -7.792 -14.099 0.191 1.00 96.88 97 GLN A C 1
ATOM 758 O O . GLN A 1 97 ? -8.600 -14.556 -0.617 1.00 96.88 97 GLN A O 1
ATOM 763 N N . PHE A 1 98 ? -7.406 -12.822 0.176 1.00 96.56 98 PHE A N 1
ATOM 764 C CA . PHE A 1 98 ? -7.947 -11.813 -0.730 1.00 96.56 98 PHE A CA 1
ATOM 765 C C . PHE A 1 98 ? -7.474 -11.988 -2.182 1.00 96.56 98 PHE A C 1
ATOM 767 O O . PHE A 1 98 ? -8.218 -11.684 -3.111 1.00 96.56 98 PHE A O 1
ATOM 774 N N . LYS A 1 99 ? -6.260 -12.525 -2.392 1.00 96.00 99 LYS A N 1
ATOM 775 C CA . LYS A 1 99 ? -5.669 -12.896 -3.699 1.00 96.00 99 LYS A CA 1
ATOM 776 C C . LYS A 1 99 ? -5.500 -11.748 -4.703 1.00 96.00 99 LYS A C 1
ATOM 778 O O . LYS A 1 99 ? -5.172 -11.987 -5.865 1.00 96.00 99 LYS A O 1
ATOM 783 N N . LYS A 1 100 ? -5.668 -10.509 -4.253 1.00 96.75 100 LYS A N 1
ATOM 784 C CA . LYS A 1 100 ? -5.535 -9.274 -5.029 1.00 96.75 100 LYS A CA 1
ATOM 785 C C . LYS A 1 100 ? -4.716 -8.238 -4.249 1.00 96.75 100 LYS A C 1
ATOM 787 O O . LYS A 1 100 ? -4.576 -8.387 -3.033 1.00 96.75 100 LYS A O 1
ATOM 792 N N . PRO A 1 101 ? -4.176 -7.207 -4.914 1.00 97.44 101 PRO A N 1
ATOM 793 C CA . PRO A 1 101 ? -3.541 -6.085 -4.248 1.00 97.44 101 PRO A CA 1
ATOM 794 C C . PRO A 1 101 ? -4.585 -5.300 -3.455 1.00 97.44 101 PRO A C 1
ATOM 796 O O . PRO A 1 101 ? -5.713 -5.092 -3.908 1.00 97.44 101 PRO A O 1
ATOM 799 N N . LEU A 1 102 ? -4.199 -4.859 -2.264 1.00 97.88 102 LEU A N 1
ATOM 800 C CA . LEU A 1 102 ? -5.058 -4.106 -1.358 1.00 97.88 102 LEU A CA 1
ATOM 801 C C . LEU A 1 102 ? -4.504 -2.692 -1.211 1.00 97.88 102 LEU A C 1
ATOM 803 O O . LEU A 1 102 ? -3.376 -2.526 -0.760 1.00 97.88 102 LEU A O 1
ATOM 807 N N . ILE A 1 103 ? -5.286 -1.664 -1.522 1.00 96.25 103 ILE A N 1
ATOM 808 C CA . ILE A 1 103 ? -4.912 -0.301 -1.133 1.00 96.25 103 ILE A CA 1
ATOM 809 C C . ILE A 1 103 ? -4.830 -0.238 0.386 1.00 96.25 103 ILE A C 1
ATOM 811 O O . ILE A 1 103 ? -5.708 -0.752 1.070 1.00 96.25 103 ILE A O 1
ATOM 815 N N . ALA A 1 104 ? -3.806 0.41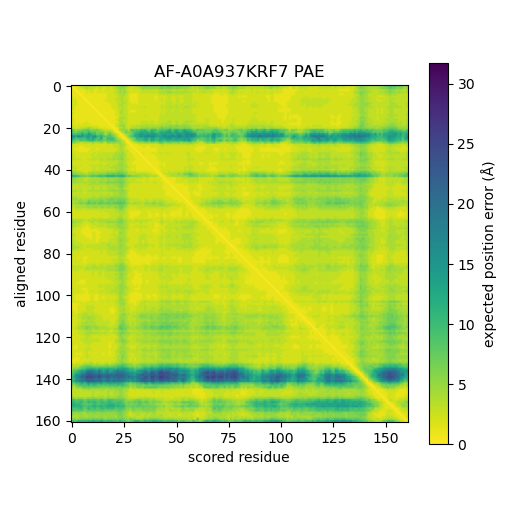8 0.920 1.00 92.69 104 ALA A N 1
ATOM 816 C CA . ALA A 1 104 ? -3.696 0.695 2.340 1.00 92.69 104 ALA A CA 1
ATOM 817 C C . ALA A 1 104 ? -3.232 2.127 2.594 1.00 92.69 104 ALA A C 1
ATOM 819 O O . ALA A 1 104 ? -2.200 2.594 2.108 1.00 92.69 104 ALA A O 1
ATOM 820 N N . THR A 1 105 ? -3.987 2.820 3.433 1.00 91.75 105 THR A N 1
ATOM 821 C CA . THR A 1 105 ? -3.693 4.177 3.890 1.00 91.75 105 THR A CA 1
ATOM 822 C C . THR A 1 105 ? -4.027 4.299 5.370 1.00 91.75 105 THR A C 1
ATOM 824 O O . THR A 1 105 ? -4.764 3.484 5.916 1.00 91.75 105 THR A O 1
ATOM 827 N N . SER A 1 106 ? -3.469 5.290 6.060 1.00 90.38 106 SER A N 1
ATOM 828 C CA . SER A 1 106 ? -3.725 5.494 7.489 1.00 90.38 106 SER A CA 1
ATOM 829 C C . SER A 1 106 ? -5.212 5.768 7.771 1.00 90.38 106 SER A C 1
ATOM 831 O O . SER A 1 106 ? -5.901 6.382 6.957 1.00 90.38 106 SER A O 1
ATOM 833 N N . ALA A 1 107 ? -5.728 5.316 8.915 1.00 92.56 107 ALA A N 1
ATOM 834 C CA . ALA A 1 107 ? -7.146 5.461 9.264 1.00 92.56 107 ALA A CA 1
ATOM 835 C C . ALA A 1 107 ? -7.494 6.857 9.820 1.00 92.56 107 ALA A C 1
ATOM 837 O O . ALA A 1 107 ? -7.900 7.001 10.966 1.00 92.56 107 ALA A O 1
ATOM 838 N N . ASN A 1 108 ? -7.294 7.895 9.009 1.00 92.75 108 ASN A N 1
ATOM 839 C CA . ASN A 1 108 ? -7.591 9.288 9.341 1.00 92.75 108 ASN A CA 1
ATOM 840 C C . ASN A 1 108 ? -7.951 10.097 8.094 1.00 92.75 108 ASN A C 1
ATOM 842 O O . ASN A 1 108 ? -7.512 9.764 6.987 1.00 92.75 108 ASN A O 1
ATOM 846 N N . ILE A 1 109 ? -8.659 11.208 8.304 1.00 93.94 109 ILE A N 1
ATOM 847 C CA . ILE A 1 109 ? -8.865 12.246 7.290 1.00 93.94 109 ILE A CA 1
ATOM 848 C C . ILE A 1 109 ? -7.511 12.829 6.870 1.00 93.94 109 ILE A C 1
ATOM 850 O O . ILE A 1 109 ? -6.611 13.019 7.696 1.00 93.94 109 ILE A O 1
ATOM 854 N N . SER A 1 110 ? -7.331 13.093 5.577 1.00 90.31 110 SER A N 1
ATOM 855 C CA . SER A 1 110 ? -6.084 13.642 5.050 1.00 90.31 110 SER A CA 1
ATOM 856 C C . SER A 1 110 ? -5.705 14.965 5.725 1.00 90.31 110 SER A C 1
ATOM 858 O O . SER A 1 110 ? -6.539 15.833 5.946 1.00 90.31 110 SER A O 1
ATOM 860 N N . GLY A 1 111 ? -4.423 15.095 6.079 1.00 87.88 111 GLY A N 1
ATOM 861 C CA . GLY A 1 111 ? -3.888 16.236 6.833 1.00 87.88 111 GLY A CA 1
ATOM 862 C C . GLY A 1 111 ? -3.925 16.065 8.356 1.00 87.88 111 GLY A C 1
ATOM 863 O O . GLY A 1 111 ? -3.146 16.714 9.044 1.00 87.88 111 GLY A O 1
ATOM 864 N N . GLN A 1 112 ? -4.752 15.157 8.885 1.00 91.06 112 GLN A N 1
ATOM 865 C CA . GLN A 1 112 ? -4.790 14.858 10.320 1.00 91.06 112 GLN A CA 1
ATOM 866 C C . GLN A 1 112 ? -3.704 13.845 10.735 1.00 91.06 112 GLN A C 1
ATOM 868 O O . GLN A 1 112 ? -3.220 13.076 9.891 1.00 91.06 112 GLN A O 1
ATOM 873 N N . PRO A 1 113 ? -3.322 13.799 12.025 1.00 89.31 113 PRO A N 1
ATOM 874 C CA . PRO A 1 113 ? -2.434 12.768 12.551 1.00 89.31 113 PRO A CA 1
ATOM 875 C C . PRO A 1 113 ? -2.995 11.355 12.344 1.00 89.31 113 PRO A C 1
ATOM 877 O O . PRO A 1 113 ? -4.201 11.127 12.429 1.00 89.31 113 PRO A O 1
ATOM 880 N N . ALA A 1 114 ? -2.110 10.391 12.087 1.00 89.06 114 ALA A N 1
ATOM 881 C CA . ALA A 1 114 ? -2.502 8.988 12.028 1.00 89.06 114 ALA A CA 1
ATOM 882 C C . ALA A 1 114 ? -2.778 8.446 13.446 1.00 89.06 114 ALA A C 1
ATOM 884 O O . ALA A 1 114 ? -1.975 8.700 14.350 1.00 89.06 114 ALA A O 1
ATOM 885 N N . PRO A 1 115 ? -3.854 7.663 13.642 1.00 89.44 115 PRO A N 1
ATOM 886 C CA . PRO A 1 115 ? -4.229 7.143 14.953 1.00 89.44 115 PRO A CA 1
ATOM 887 C C . PRO A 1 115 ? -3.219 6.100 15.439 1.00 89.44 115 PRO A C 1
ATOM 889 O O . PRO A 1 11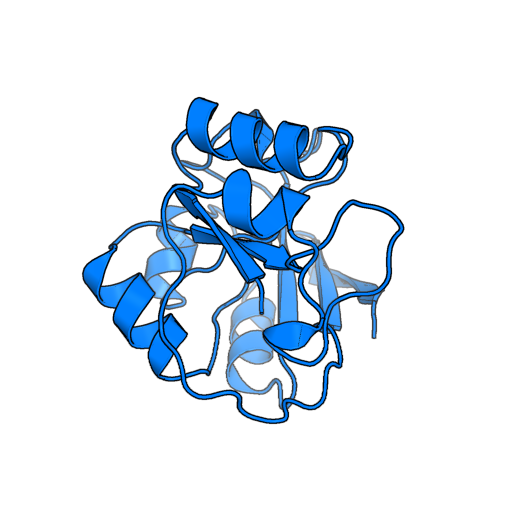5 ? -2.785 5.231 14.670 1.00 89.44 115 PRO A O 1
ATOM 892 N N . LYS A 1 116 ? -2.849 6.161 16.720 1.00 86.06 116 LYS A N 1
ATOM 893 C CA . LYS A 1 116 ? -1.966 5.190 17.396 1.00 86.06 116 LYS A CA 1
ATOM 894 C C . LYS A 1 116 ? -2.691 3.944 17.874 1.00 86.06 116 LYS A C 1
ATOM 896 O O . LYS A 1 116 ? -2.066 2.899 18.014 1.00 86.06 116 LYS A O 1
ATOM 901 N N . GLY A 1 117 ? -3.998 4.043 18.066 1.00 87.81 117 GLY A N 1
ATOM 902 C CA . GLY A 1 117 ? -4.849 2.940 18.488 1.00 87.81 117 GLY A CA 1
ATOM 903 C C . GLY A 1 117 ? -6.260 3.102 17.952 1.00 87.81 117 GLY A C 1
ATOM 904 O O . GLY A 1 117 ? -6.603 4.129 17.362 1.00 87.81 117 GLY A O 1
ATOM 905 N N . PHE A 1 118 ? -7.083 2.084 18.170 1.00 90.12 118 PHE A N 1
ATOM 906 C CA . PHE A 1 118 ? -8.457 2.061 17.674 1.00 90.12 118 PHE A CA 1
ATOM 907 C C . PHE A 1 118 ? -9.279 3.249 18.196 1.00 90.12 118 PHE A C 1
ATOM 909 O O . PHE A 1 118 ? -10.025 3.875 17.451 1.00 90.12 118 PHE A O 1
ATOM 916 N N . LYS A 1 119 ? -9.075 3.611 19.468 1.00 90.50 119 LYS A N 1
ATOM 917 C CA . LYS A 1 119 ? -9.795 4.703 20.146 1.00 90.50 119 LYS A CA 1
ATOM 918 C C . LYS A 1 119 ? -9.502 6.098 19.586 1.00 90.50 119 LYS A C 1
ATOM 920 O O . LYS A 1 119 ? -10.254 7.022 19.866 1.00 90.50 119 LYS A O 1
ATOM 925 N N . GLU A 1 120 ? -8.407 6.262 18.845 1.00 91.38 120 GLU A N 1
ATOM 926 C CA . GLU A 1 120 ? -8.034 7.539 18.222 1.00 91.38 120 GLU A CA 1
ATOM 927 C C . GLU A 1 120 ? -8.624 7.698 16.810 1.00 91.38 120 GLU A C 1
ATOM 929 O O . GLU A 1 120 ? -8.475 8.755 16.197 1.00 91.38 120 GLU A O 1
ATOM 934 N N . ILE A 1 121 ? -9.275 6.662 16.267 1.00 92.75 121 ILE A N 1
ATOM 935 C CA . ILE A 1 121 ? -9.923 6.736 14.956 1.00 92.75 121 ILE A CA 1
ATOM 936 C C . ILE A 1 121 ? -11.185 7.594 15.081 1.00 92.75 121 ILE A C 1
ATOM 938 O O . ILE A 1 121 ? -12.043 7.348 15.925 1.00 92.75 121 ILE A O 1
ATOM 942 N N . GLN A 1 122 ? -11.301 8.604 14.221 1.00 94.50 122 GLN A N 1
ATOM 943 C CA . GLN A 1 122 ? -12.462 9.493 14.183 1.00 94.50 122 GLN A CA 1
ATOM 944 C C . GLN A 1 122 ? -13.728 8.721 13.779 1.00 94.50 122 GLN A C 1
ATOM 946 O O . GLN A 1 122 ? -13.676 7.913 12.851 1.00 94.50 122 GLN A O 1
ATOM 951 N N . ASN A 1 123 ? -14.869 9.020 14.412 1.00 95.25 123 ASN A N 1
ATOM 952 C CA . ASN A 1 123 ? -16.150 8.367 14.099 1.00 95.25 123 ASN A CA 1
ATOM 953 C C . ASN A 1 123 ? -16.515 8.457 12.614 1.00 95.25 123 ASN A C 1
ATOM 955 O O . ASN A 1 123 ? -16.975 7.475 12.054 1.00 95.25 123 ASN A O 1
ATOM 959 N N . GLU A 1 124 ? -16.217 9.582 11.957 1.00 95.50 124 GLU A N 1
ATOM 960 C CA . GLU A 1 124 ? -16.440 9.749 10.515 1.00 95.50 124 GLU A CA 1
ATOM 961 C C . GLU A 1 124 ? -15.742 8.658 9.679 1.00 95.50 124 GLU A C 1
ATOM 963 O O . GLU A 1 124 ? -16.319 8.132 8.732 1.00 95.50 124 GLU A O 1
ATOM 968 N N . ILE A 1 125 ? -14.523 8.253 10.058 1.00 96.00 125 ILE A N 1
ATOM 969 C CA . ILE A 1 125 ? -13.820 7.145 9.400 1.00 96.00 125 ILE A CA 1
ATOM 970 C C . ILE A 1 125 ? -14.484 5.804 9.724 1.00 96.00 125 ILE A C 1
ATOM 972 O O . ILE A 1 125 ? -14.608 4.968 8.835 1.00 96.00 125 ILE A O 1
ATOM 976 N N . LEU A 1 126 ? -14.889 5.585 10.979 1.00 95.62 126 LEU A N 1
ATOM 977 C CA . LEU A 1 126 ? -15.513 4.330 11.417 1.00 95.62 126 LEU A CA 1
ATOM 978 C C . LEU A 1 126 ? -16.875 4.097 10.752 1.00 95.62 126 LEU A C 1
ATOM 980 O O . LEU A 1 126 ? -17.181 2.970 10.377 1.00 95.62 126 LEU A O 1
ATOM 984 N N . GLU A 1 127 ? -17.666 5.153 10.586 1.00 96.25 127 GLU A N 1
ATOM 985 C CA . GLU A 1 127 ? -18.976 5.120 9.929 1.00 96.25 127 GLU A CA 1
ATOM 986 C C . GLU A 1 127 ? -18.854 5.054 8.400 1.00 96.25 127 GLU A C 1
ATOM 988 O O . GLU A 1 127 ? -19.716 4.485 7.733 1.00 96.25 127 GLU A O 1
ATOM 993 N N . GLY A 1 128 ? -17.774 5.603 7.835 1.00 95.44 128 GLY A N 1
ATOM 994 C CA . GLY A 1 128 ? -17.535 5.621 6.392 1.00 95.44 128 GLY A CA 1
ATOM 995 C C . GLY A 1 128 ? -16.965 4.325 5.807 1.00 95.44 128 GLY A C 1
ATOM 996 O O . GLY A 1 128 ? -16.925 4.175 4.585 1.00 95.44 128 GLY A O 1
ATOM 997 N N . VAL A 1 129 ? -16.517 3.380 6.639 1.00 96.69 129 VAL A N 1
ATOM 998 C CA . VAL A 1 129 ? -16.037 2.067 6.182 1.00 96.69 129 VAL A CA 1
ATOM 999 C C . VAL A 1 129 ? -17.124 1.003 6.296 1.00 96.69 129 VAL A C 1
ATOM 1001 O O . VAL A 1 129 ? -17.916 0.982 7.230 1.00 96.69 129 VAL A O 1
ATOM 1004 N N . SER A 1 130 ? -17.130 0.047 5.367 1.00 96.38 130 SER A N 1
ATOM 1005 C CA . SER A 1 130 ? -18.103 -1.055 5.393 1.00 96.38 130 SER A CA 1
ATOM 1006 C C . SER A 1 130 ? -17.829 -2.087 6.488 1.00 96.38 130 SER A C 1
ATOM 1008 O O . SER A 1 130 ? -18.715 -2.865 6.834 1.00 96.38 130 SER A O 1
ATOM 1010 N N . TYR A 1 131 ? -16.595 -2.150 6.993 1.00 95.94 131 TYR A N 1
ATOM 1011 C CA . TYR A 1 131 ? -16.199 -3.117 8.008 1.00 95.94 131 TYR A CA 1
ATOM 1012 C C . TYR A 1 131 ? -14.964 -2.650 8.777 1.00 95.94 131 TYR A C 1
ATOM 1014 O O . TYR A 1 131 ? -14.011 -2.127 8.197 1.00 95.94 131 TYR A O 1
ATOM 1022 N N . VAL A 1 132 ? -14.962 -2.915 10.081 1.00 95.06 132 VAL A N 1
ATOM 1023 C CA . VAL A 1 132 ? -13.822 -2.715 10.975 1.00 95.06 132 VAL A CA 1
ATOM 1024 C C . VAL A 1 132 ? -13.414 -4.075 11.520 1.00 95.06 132 VAL A C 1
ATOM 1026 O O . VAL A 1 132 ? -14.215 -4.772 12.139 1.00 95.06 132 VAL A O 1
ATOM 1029 N N . VAL A 1 133 ? -12.157 -4.459 11.308 1.00 92.06 133 VAL A N 1
ATOM 1030 C CA . VAL A 1 133 ? -11.652 -5.736 11.819 1.00 92.06 133 VAL A CA 1
ATOM 1031 C C . VAL A 1 133 ? -11.481 -5.636 13.341 1.00 92.06 133 VAL A C 1
ATOM 1033 O O . VAL A 1 133 ? -10.768 -4.739 13.796 1.00 92.06 133 VAL A O 1
ATOM 1036 N N . PRO A 1 134 ? -12.063 -6.553 14.137 1.00 88.25 134 PRO A N 1
ATOM 1037 C CA . PRO A 1 134 ? -11.943 -6.542 15.593 1.00 88.25 134 PRO A CA 1
ATOM 1038 C C . PRO A 1 134 ? -10.576 -7.095 16.028 1.00 88.25 134 PRO A C 1
ATOM 1040 O O . PRO A 1 134 ? -10.468 -8.194 16.570 1.00 88.25 134 PRO A O 1
ATOM 1043 N N . LEU A 1 135 ? -9.507 -6.352 15.740 1.00 84.56 135 LEU A N 1
ATOM 1044 C CA . LEU A 1 135 ? -8.159 -6.675 16.202 1.00 84.56 135 LEU A CA 1
ATOM 1045 C C . LEU A 1 135 ? -7.927 -6.116 17.612 1.00 84.56 135 LEU A C 1
ATOM 1047 O O . LEU A 1 135 ? -8.370 -5.004 17.907 1.00 84.56 135 LEU A O 1
ATOM 1051 N N . PRO A 1 136 ? -7.211 -6.848 18.484 1.00 77.12 136 PRO A N 1
ATOM 1052 C CA . PRO A 1 136 ? -6.797 -6.312 19.772 1.00 77.12 136 PRO A CA 1
ATOM 1053 C C . PRO A 1 136 ? -5.897 -5.091 19.561 1.00 77.12 136 PRO A C 1
ATOM 1055 O O . PRO A 1 136 ? -5.047 -5.087 18.667 1.00 77.12 136 PRO A O 1
ATOM 1058 N N . ASP A 1 137 ? -6.079 -4.066 20.395 1.00 69.75 137 ASP A N 1
ATOM 1059 C CA . ASP A 1 137 ? -5.314 -2.823 20.298 1.00 69.75 137 ASP A CA 1
ATOM 1060 C C . ASP A 1 137 ? -3.858 -3.108 20.693 1.00 69.75 137 ASP A C 1
ATOM 1062 O O . ASP A 1 137 ? -3.501 -3.195 21.869 1.00 69.75 137 ASP A O 1
ATOM 1066 N N . LYS A 1 138 ? -3.011 -3.343 19.690 1.00 66.12 138 LYS A N 1
ATOM 1067 C CA . LYS A 1 138 ? -1.567 -3.439 19.878 1.00 66.12 138 LYS A CA 1
ATOM 1068 C C . LYS A 1 138 ? -1.003 -2.031 19.790 1.00 66.12 138 LYS A C 1
ATOM 1070 O O . LYS A 1 138 ? -1.178 -1.364 18.772 1.00 66.12 138 LYS A O 1
ATOM 1075 N N . ALA A 1 139 ? -0.284 -1.607 20.827 1.00 54.94 139 ALA A N 1
ATOM 1076 C CA . ALA A 1 139 ? 0.586 -0.446 20.727 1.00 54.94 139 ALA A CA 1
ATOM 1077 C C . ALA A 1 139 ? 1.616 -0.731 19.624 1.00 54.94 139 ALA A C 1
ATOM 1079 O O . ALA A 1 139 ? 2.537 -1.522 19.809 1.00 54.94 139 ALA A O 1
ATOM 1080 N N . SER A 1 140 ? 1.411 -0.151 18.445 1.00 57.69 140 SER A N 1
ATOM 1081 C CA . SER A 1 140 ? 2.369 -0.223 17.348 1.00 57.69 140 SER A CA 1
ATOM 1082 C C . SER A 1 140 ? 3.211 1.044 17.395 1.00 57.69 140 SER A C 1
ATOM 1084 O O . SER A 1 140 ? 2.660 2.143 17.518 1.00 57.69 140 SER A O 1
ATOM 1086 N N . GLU A 1 141 ? 4.536 0.916 17.287 1.00 58.16 141 GLU A N 1
ATOM 1087 C CA . GLU A 1 141 ? 5.365 2.075 16.971 1.00 58.16 141 GLU A CA 1
ATOM 1088 C C . GLU A 1 141 ? 4.898 2.631 15.625 1.00 58.16 141 GLU A C 1
ATOM 1090 O O . GLU A 1 141 ? 5.114 2.046 14.568 1.00 58.16 141 GLU A O 1
ATOM 1095 N N . ASN A 1 142 ? 4.209 3.768 15.683 1.00 62.62 142 ASN A N 1
ATOM 1096 C CA . ASN A 1 142 ? 3.447 4.350 14.582 1.00 62.62 142 ASN A CA 1
ATOM 1097 C C . ASN A 1 142 ? 4.338 5.035 13.528 1.00 62.62 142 ASN A C 1
ATOM 1099 O O . ASN A 1 142 ? 3.974 6.070 12.965 1.00 62.62 142 ASN A O 1
ATOM 1103 N N . LYS A 1 143 ? 5.538 4.498 13.284 1.00 72.19 143 LYS A N 1
ATOM 1104 C CA . LYS A 1 143 ? 6.432 5.031 12.262 1.00 72.19 143 LYS A CA 1
ATOM 1105 C C . LYS A 1 143 ? 5.909 4.599 10.895 1.00 72.19 143 LYS A C 1
ATOM 1107 O O . LYS A 1 143 ? 5.732 3.404 10.647 1.00 72.19 143 LYS A O 1
ATOM 1112 N N . PRO A 1 144 ? 5.605 5.557 10.009 1.00 79.00 144 PRO A N 1
ATOM 1113 C CA . PRO A 1 144 ? 5.171 5.217 8.672 1.00 79.00 144 PRO A CA 1
ATOM 1114 C C . PRO A 1 144 ? 6.338 4.573 7.907 1.00 79.00 144 PRO A C 1
ATOM 1116 O O . PRO A 1 144 ? 7.496 4.736 8.279 1.00 79.00 144 PRO A O 1
ATOM 1119 N N . SER A 1 145 ? 6.037 3.836 6.836 1.00 84.31 145 SER A N 1
ATOM 1120 C CA . SER A 1 145 ? 7.086 3.153 6.070 1.00 84.31 145 SER A CA 1
ATOM 1121 C C . SER A 1 145 ? 8.091 4.126 5.469 1.00 84.31 145 SER A C 1
ATOM 1123 O O . SER A 1 145 ? 7.709 5.224 5.045 1.00 84.31 145 SER A O 1
ATOM 1125 N N . THR A 1 146 ? 9.316 3.667 5.271 1.00 92.12 146 THR A N 1
ATOM 1126 C CA . THR A 1 146 ? 10.223 4.289 4.309 1.00 92.12 146 THR A CA 1
ATOM 1127 C C . THR A 1 146 ? 9.583 4.207 2.912 1.00 92.12 146 THR A C 1
ATOM 1129 O O . THR A 1 146 ? 8.877 3.239 2.601 1.00 92.12 146 THR A O 1
ATOM 1132 N N . ILE A 1 147 ? 9.731 5.251 2.096 1.00 93.50 147 ILE A N 1
ATOM 1133 C CA . ILE A 1 147 ? 9.270 5.289 0.702 1.00 93.50 147 ILE A CA 1
ATOM 1134 C C . ILE A 1 147 ? 10.467 5.603 -0.185 1.00 93.50 147 ILE A C 1
ATOM 1136 O O . ILE A 1 147 ? 11.101 6.646 -0.021 1.00 93.50 147 ILE A O 1
ATOM 1140 N N . ILE A 1 148 ? 10.730 4.719 -1.142 1.00 94.19 148 ILE A N 1
ATOM 1141 C CA . ILE A 1 148 ? 11.825 4.839 -2.102 1.00 94.19 148 ILE A CA 1
ATOM 1142 C C . ILE A 1 148 ? 11.225 4.722 -3.501 1.00 94.19 148 ILE A C 1
ATOM 1144 O O . ILE A 1 148 ? 10.504 3.768 -3.773 1.00 94.19 148 ILE A O 1
ATOM 1148 N N . LYS A 1 149 ? 11.495 5.677 -4.390 1.00 93.38 149 LYS A N 1
ATOM 1149 C CA . LYS A 1 149 ? 11.221 5.519 -5.822 1.00 93.38 149 LYS A CA 1
ATOM 1150 C C . LYS A 1 149 ? 12.454 4.935 -6.489 1.00 93.38 149 LYS A C 1
ATOM 1152 O O . LYS A 1 149 ? 13.549 5.456 -6.281 1.00 93.38 149 LYS A O 1
ATOM 1157 N N . ILE A 1 150 ? 12.261 3.867 -7.253 1.00 92.00 150 ILE A N 1
ATOM 1158 C CA . ILE A 1 150 ? 13.325 3.203 -8.003 1.00 92.00 150 ILE A CA 1
ATOM 1159 C C . ILE A 1 150 ? 12.961 3.314 -9.477 1.00 92.00 150 ILE A C 1
ATOM 1161 O O . ILE A 1 150 ? 11.932 2.788 -9.896 1.00 92.00 150 ILE A O 1
ATOM 1165 N N . ALA A 1 151 ? 13.786 4.031 -10.232 1.00 83.25 151 ALA A N 1
ATOM 1166 C CA . ALA A 1 151 ? 13.645 4.127 -11.676 1.00 83.25 151 ALA A CA 1
ATOM 1167 C C . ALA A 1 151 ? 14.279 2.911 -12.373 1.00 83.25 151 ALA A C 1
ATOM 1169 O O . ALA A 1 151 ? 15.090 2.184 -11.796 1.00 83.25 151 ALA A O 1
ATOM 1170 N N . PHE A 1 152 ? 13.938 2.724 -13.647 1.00 77.00 152 PHE A N 1
ATOM 1171 C CA . PHE A 1 152 ? 14.492 1.674 -14.511 1.00 77.00 152 PHE A CA 1
ATOM 1172 C C . PHE A 1 152 ? 16.017 1.635 -14.600 1.00 77.00 152 PHE A C 1
ATOM 1174 O O . PHE A 1 152 ? 16.595 0.565 -14.761 1.00 77.00 152 PHE A O 1
ATOM 1181 N N . ASP A 1 153 ? 16.667 2.792 -14.525 1.00 82.31 153 ASP A N 1
ATOM 1182 C CA . ASP A 1 153 ? 18.124 2.929 -14.574 1.00 82.31 153 ASP A CA 1
ATOM 1183 C C . ASP A 1 153 ? 18.794 2.672 -13.209 1.00 82.31 153 ASP A C 1
ATOM 1185 O O . ASP A 1 153 ? 19.960 3.007 -13.012 1.00 82.31 153 ASP A O 1
ATOM 1189 N N . CYS A 1 154 ? 18.050 2.087 -12.264 1.00 79.56 154 CYS A N 1
ATOM 1190 C CA . CYS A 1 154 ? 18.435 1.855 -10.874 1.00 79.56 154 CYS A CA 1
ATOM 1191 C C . CYS A 1 154 ? 18.693 3.137 -10.066 1.00 79.56 154 CYS A C 1
ATOM 1193 O O . CYS A 1 154 ? 19.211 3.063 -8.948 1.00 79.56 154 CYS A O 1
ATOM 1195 N N . THR A 1 155 ? 18.293 4.312 -10.564 1.00 87.75 155 THR A N 1
ATOM 1196 C CA . THR A 1 155 ? 18.333 5.542 -9.769 1.00 87.75 155 THR A CA 1
ATOM 1197 C C . THR A 1 155 ? 17.325 5.455 -8.627 1.00 87.75 155 THR A C 1
ATOM 1199 O O . THR A 1 155 ? 16.126 5.240 -8.833 1.00 87.75 155 THR A O 1
ATOM 1202 N N . MET A 1 156 ? 17.812 5.654 -7.402 1.00 90.25 156 MET A N 1
ATOM 1203 C CA . MET A 1 156 ? 17.011 5.592 -6.182 1.00 90.25 156 MET A CA 1
ATOM 1204 C C . MET A 1 156 ? 16.779 6.984 -5.600 1.00 90.25 156 MET A C 1
ATOM 1206 O O . MET A 1 156 ? 17.724 7.718 -5.317 1.00 90.25 156 MET A O 1
ATOM 1210 N N . ASN A 1 157 ? 15.517 7.316 -5.337 1.00 92.19 157 ASN A N 1
ATOM 1211 C CA . ASN A 1 157 ? 15.115 8.552 -4.672 1.00 92.19 157 ASN A CA 1
ATOM 1212 C C . ASN A 1 157 ? 14.349 8.235 -3.386 1.00 92.19 157 ASN A C 1
ATOM 1214 O O . ASN A 1 157 ? 13.264 7.652 -3.423 1.00 92.19 157 ASN A O 1
ATOM 1218 N N . ILE A 1 158 ? 14.888 8.639 -2.235 1.00 91.88 158 ILE A N 1
ATOM 1219 C CA . ILE A 1 158 ? 14.204 8.483 -0.946 1.00 91.88 158 ILE A CA 1
ATOM 1220 C C . ILE A 1 158 ? 13.183 9.613 -0.800 1.00 91.88 158 ILE A C 1
ATOM 1222 O O . ILE A 1 158 ? 13.542 10.779 -0.675 1.00 91.88 158 ILE A O 1
ATOM 1226 N N . ILE A 1 159 ? 11.901 9.256 -0.797 1.00 89.81 159 ILE A N 1
ATOM 1227 C CA . ILE A 1 159 ? 10.783 10.197 -0.641 1.00 89.81 159 ILE A CA 1
ATOM 1228 C C . ILE A 1 159 ? 10.464 10.407 0.841 1.00 89.81 159 ILE A C 1
ATOM 1230 O O . ILE A 1 159 ? 10.080 11.498 1.260 1.00 89.81 159 ILE A O 1
ATOM 1234 N N . ARG A 1 160 ? 10.612 9.351 1.648 1.00 88.12 160 ARG A N 1
ATOM 1235 C CA . ARG A 1 160 ? 10.433 9.393 3.102 1.00 88.12 160 ARG A CA 1
ATOM 1236 C C . ARG A 1 160 ? 11.343 8.364 3.762 1.00 88.12 160 ARG A C 1
ATOM 1238 O O . ARG A 1 160 ? 11.317 7.210 3.344 1.00 88.12 160 ARG A O 1
ATOM 1245 N N . ALA A 1 161 ? 12.092 8.779 4.781 1.00 83.31 161 ALA A N 1
ATOM 1246 C CA . ALA A 1 161 ? 12.946 7.908 5.591 1.00 83.31 161 ALA A CA 1
ATOM 1247 C C . ALA A 1 161 ? 12.182 7.309 6.779 1.00 83.31 161 ALA A C 1
ATOM 1249 O O . ALA A 1 161 ? 11.420 8.063 7.429 1.00 83.31 161 ALA A O 1
#

Sequence (161 aa):
WGIGCDATNAEAVQKVYELKRREESKAMVCLVQSEVQLERYCQAIPDVAYDIYEFA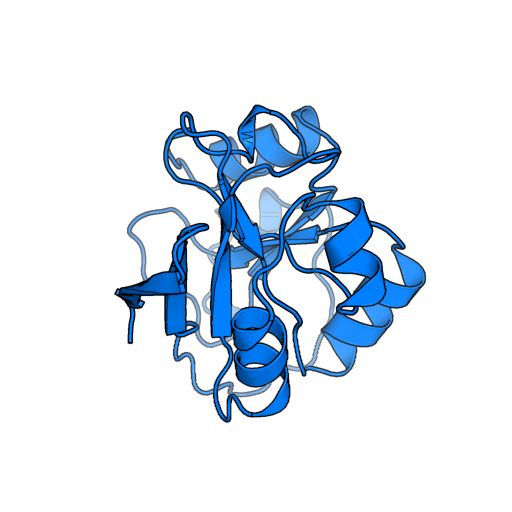EKPTTLILDQAKGIAPNAIAEDGSCAFRIPKDDFCQKLLQQFKKPLIATSANISGQPAPKGFKEIQNEILEGVSYVVPLPDKASENKPSTIIKIAFDCTMNIIRA

Solvent-accessible surface area (backbone atoms only — not comparable to full-atom values): 9236 Å² total; per-residue (Å²): 105,64,46,69,37,51,34,61,35,50,69,49,47,47,53,53,31,60,70,22,69,41,65,67,85,62,59,50,36,31,34,31,65,41,70,80,55,41,58,71,35,28,78,58,77,60,72,67,57,54,54,49,66,70,69,49,90,58,63,53,30,40,32,33,43,53,48,39,84,54,14,71,72,46,39,34,97,85,35,26,33,33,38,26,63,61,88,48,69,66,59,37,54,50,29,63,74,65,73,52,45,29,29,49,44,61,40,41,47,62,94,57,76,67,34,62,44,73,88,60,41,50,64,71,59,64,71,68,43,98,72,78,82,92,66,81,81,60,88,53,85,80,71,72,54,29,30,34,37,46,47,95,87,68,51,74,45,78,79,38,119

Mean predicted aligned error: 4.23 Å

Nearest PDB structures (foldseek):
  6f89-assembly2_B  TM=9.141E-01  e=3.808E-10  Pyrococcus abyssi GE5
  3aje-assembly1_A  TM=8.894E-01  e=6.356E-10  Sulfurisphaera tokodaii str. 7
  2eqa-assembly1_A  TM=8.825E-01  e=2.600E-09  Sulfurisphaera tokodaii
  1hru-assembly1_B  TM=7.709E-01  e=5.592E-10  Escherichia coli
  4g9i-assembly3_C  TM=7.623E-01  e=1.911E-04  Thermococcus kodakarensis KOD1